Protein AF-A0A8J3L8B2-F1 (afdb_monomer_lite)

pLDDT: mean 78.25, std 12.49, range [45.56, 91.5]

Sequence (88 aa):
MATDSLDELSNAVLGPSGRLGEVIADAPRLTHSVQALESDRRALLAAVTSAPADRHTEEQLAHRLTAHRQRTADVLYQAYGVDLGGET

Organism: NCBI:txid121620

Radius of gyration: 15.15 Å; chains: 1; bounding box: 37×25×46 Å

Structure (mmCIF, N/CA/C/O backbone):
data_AF-A0A8J3L8B2-F1
#
_entry.id   AF-A0A8J3L8B2-F1
#
loop_
_atom_site.group_PDB
_atom_site.id
_atom_site.type_symbol
_atom_site.label_atom_id
_atom_site.label_alt_id
_atom_site.label_comp_id
_atom_site.label_asym_id
_atom_site.label_entity_id
_atom_site.label_seq_id
_atom_site.pdbx_PDB_ins_code
_atom_site.Cartn_x
_atom_site.Cartn_y
_atom_site.Cartn_z
_atom_site.occupancy
_atom_site.B_iso_or_equiv
_atom_site.auth_seq_id
_atom_site.auth_comp_id
_atom_site.auth_asym_id
_atom_site.auth_atom_id
_atom_site.pdbx_PDB_model_num
ATOM 1 N N . MET A 1 1 ? 23.123 -0.538 -9.167 1.00 51.81 1 MET A N 1
ATOM 2 C CA . MET A 1 1 ? 22.705 0.420 -8.122 1.00 51.81 1 MET A CA 1
ATOM 3 C C . MET A 1 1 ? 21.205 0.711 -8.198 1.00 51.81 1 MET A C 1
ATOM 5 O O . MET A 1 1 ? 20.596 0.692 -7.149 1.00 51.81 1 MET A O 1
ATOM 9 N N . ALA A 1 2 ? 20.585 0.909 -9.376 1.00 57.41 2 ALA A N 1
ATOM 10 C CA . ALA A 1 2 ? 19.125 1.124 -9.478 1.00 57.41 2 ALA A CA 1
ATOM 11 C C . ALA A 1 2 ? 18.273 -0.151 -9.273 1.00 57.41 2 ALA A C 1
ATOM 13 O O . ALA A 1 2 ? 17.285 -0.123 -8.545 1.00 57.41 2 ALA A O 1
ATOM 14 N N . THR A 1 3 ? 18.714 -1.284 -9.826 1.00 61.19 3 THR A N 1
ATOM 15 C CA . THR A 1 3 ? 18.012 -2.576 -9.726 1.00 61.19 3 THR A CA 1
ATOM 16 C C . THR A 1 3 ? 17.883 -3.104 -8.297 1.00 61.19 3 THR A C 1
ATOM 18 O O . THR A 1 3 ? 16.870 -3.704 -7.966 1.00 61.19 3 THR A O 1
ATOM 21 N N . ASP A 1 4 ? 18.873 -2.837 -7.444 1.00 68.75 4 ASP A N 1
ATOM 22 C CA . ASP A 1 4 ? 18.897 -3.262 -6.036 1.00 68.75 4 ASP A CA 1
ATOM 23 C C . ASP A 1 4 ? 17.802 -2.555 -5.211 1.00 68.75 4 ASP A C 1
ATOM 25 O O . ASP A 1 4 ? 17.071 -3.180 -4.450 1.00 68.75 4 ASP A O 1
ATOM 29 N N . SER A 1 5 ? 17.591 -1.256 -5.457 1.00 73.81 5 SER A N 1
ATOM 30 C CA . SER A 1 5 ? 16.542 -0.477 -4.788 1.00 73.81 5 SER A CA 1
ATOM 31 C C . SER A 1 5 ? 15.130 -0.826 -5.268 1.00 73.81 5 SER A C 1
ATOM 33 O O . SER A 1 5 ? 14.191 -0.800 -4.474 1.00 73.81 5 SER A O 1
ATOM 35 N N . LEU A 1 6 ? 14.950 -1.151 -6.553 1.00 75.50 6 LEU A N 1
ATOM 36 C CA . LEU A 1 6 ? 13.654 -1.610 -7.063 1.00 75.50 6 LEU A CA 1
ATOM 37 C C . LEU A 1 6 ? 13.291 -2.993 -6.506 1.00 75.50 6 LEU A C 1
ATOM 39 O O . LEU A 1 6 ? 12.121 -3.229 -6.198 1.00 75.50 6 LEU A O 1
ATOM 43 N N . ASP A 1 7 ? 14.274 -3.883 -6.370 1.00 79.19 7 ASP A N 1
ATOM 44 C CA . ASP A 1 7 ? 14.085 -5.209 -5.779 1.00 79.19 7 ASP A CA 1
ATOM 45 C C . ASP A 1 7 ? 13.698 -5.102 -4.297 1.00 79.19 7 ASP A C 1
ATOM 47 O O . ASP A 1 7 ? 12.694 -5.682 -3.881 1.00 79.19 7 ASP A O 1
ATOM 51 N N . GLU A 1 8 ? 14.382 -4.245 -3.528 1.00 80.12 8 GLU A N 1
ATOM 52 C CA . GLU A 1 8 ? 14.036 -3.968 -2.128 1.00 80.12 8 GLU A CA 1
ATOM 53 C C . GLU A 1 8 ? 12.605 -3.412 -1.986 1.00 80.12 8 GLU A C 1
ATOM 55 O O . GLU A 1 8 ? 11.818 -3.896 -1.165 1.00 80.12 8 GLU A O 1
ATOM 60 N N . LEU A 1 9 ? 12.227 -2.437 -2.824 1.00 75.12 9 LEU A N 1
ATOM 61 C CA . LEU A 1 9 ? 10.873 -1.868 -2.842 1.00 75.12 9 LEU A CA 1
ATOM 62 C C . LEU A 1 9 ? 9.817 -2.908 -3.232 1.00 75.12 9 LEU A C 1
ATOM 64 O O . LEU A 1 9 ? 8.738 -2.953 -2.634 1.00 75.12 9 LEU A O 1
ATOM 68 N N . SER A 1 10 ? 10.125 -3.747 -4.220 1.00 77.81 10 SER A N 1
ATOM 69 C CA . SER A 1 10 ? 9.243 -4.823 -4.665 1.00 77.81 10 SER A CA 1
ATOM 70 C C . SER A 1 10 ? 9.054 -5.846 -3.552 1.00 77.81 10 SER A C 1
ATOM 72 O O . SER A 1 10 ? 7.921 -6.190 -3.242 1.00 77.81 10 SER A O 1
ATOM 74 N N . ASN A 1 11 ? 10.118 -6.272 -2.873 1.00 80.56 11 ASN A N 1
ATOM 75 C CA . ASN A 1 11 ? 10.032 -7.217 -1.763 1.00 80.56 11 ASN A CA 1
ATOM 76 C C . ASN A 1 11 ? 9.241 -6.644 -0.572 1.00 80.56 11 ASN A C 1
ATOM 78 O O . ASN A 1 11 ? 8.382 -7.319 -0.007 1.00 80.56 11 ASN A O 1
ATOM 82 N N . ALA A 1 12 ? 9.446 -5.369 -0.230 1.00 76.19 12 ALA A N 1
ATOM 83 C CA . ALA A 1 12 ? 8.716 -4.713 0.855 1.00 76.19 12 ALA A CA 1
ATOM 84 C C . ALA A 1 12 ? 7.198 -4.606 0.596 1.00 76.19 12 ALA A C 1
ATOM 86 O O . ALA A 1 12 ? 6.406 -4.690 1.535 1.00 76.19 12 ALA A O 1
ATOM 87 N N . VAL A 1 13 ? 6.785 -4.418 -0.663 1.00 73.31 13 VAL A N 1
ATOM 88 C CA . VAL A 1 13 ? 5.368 -4.302 -1.062 1.00 73.31 13 VAL A CA 1
ATOM 89 C C . VAL A 1 13 ? 4.728 -5.665 -1.356 1.00 73.31 13 VAL A C 1
ATOM 91 O O . VAL A 1 13 ? 3.557 -5.891 -1.047 1.00 73.31 13 VAL A O 1
ATOM 94 N N . LEU A 1 14 ? 5.477 -6.574 -1.980 1.00 70.31 14 LEU A N 1
ATOM 95 C CA . LEU A 1 14 ? 4.991 -7.871 -2.457 1.00 70.31 14 LEU A CA 1
ATOM 96 C C . LEU A 1 14 ? 5.184 -9.000 -1.437 1.00 70.31 14 LEU A C 1
ATOM 98 O O . LEU A 1 14 ? 4.605 -10.073 -1.621 1.00 70.31 14 LEU A O 1
ATOM 102 N N . GLY A 1 15 ? 5.943 -8.755 -0.364 1.00 67.62 15 GLY A N 1
ATOM 103 C CA . GLY A 1 15 ? 6.077 -9.648 0.781 1.00 67.62 15 GLY A CA 1
ATOM 104 C C . GLY A 1 15 ? 4.727 -9.981 1.432 1.00 67.62 15 GLY A C 1
ATOM 105 O O . GLY A 1 15 ? 3.716 -9.321 1.158 1.00 67.62 15 GLY A O 1
ATOM 106 N N . PRO A 1 16 ? 4.670 -11.027 2.278 1.00 54.12 16 PRO A N 1
ATOM 107 C CA . PRO A 1 16 ? 3.420 -11.577 2.791 1.00 54.12 16 PRO A CA 1
ATOM 108 C C . PRO A 1 16 ? 2.615 -10.493 3.510 1.00 54.12 16 PRO A C 1
ATOM 110 O O . PRO A 1 16 ? 2.926 -10.080 4.627 1.00 54.12 16 PRO A O 1
ATOM 113 N N . SER A 1 17 ? 1.563 -10.023 2.841 1.00 59.00 17 SER A N 1
ATOM 114 C CA . SER A 1 17 ? 0.690 -8.934 3.275 1.00 59.00 17 SER A CA 1
ATOM 115 C C . SER A 1 17 ? -0.287 -9.427 4.350 1.00 59.00 17 SER A C 1
ATOM 117 O O . SER A 1 17 ? -1.493 -9.258 4.227 1.00 59.00 17 SER A O 1
ATOM 119 N N . GLY A 1 18 ? 0.218 -10.082 5.399 1.00 55.97 18 GLY A N 1
ATOM 120 C CA . GLY A 1 18 ? -0.609 -10.656 6.465 1.00 55.97 18 GLY A CA 1
ATOM 121 C C . GLY A 1 18 ? -1.370 -9.604 7.279 1.00 55.97 18 GLY A C 1
ATOM 122 O O . GLY A 1 18 ? -2.431 -9.893 7.811 1.00 55.97 18 GLY A O 1
ATOM 123 N N . ARG A 1 19 ? -0.886 -8.355 7.321 1.00 64.88 19 ARG A N 1
ATOM 124 C CA . ARG A 1 19 ? -1.412 -7.330 8.239 1.00 64.88 19 ARG A CA 1
ATOM 125 C C . ARG A 1 19 ? -2.673 -6.600 7.773 1.00 64.88 19 ARG A C 1
ATOM 127 O O . ARG A 1 19 ? -3.393 -6.081 8.612 1.00 64.88 19 ARG A O 1
ATOM 134 N N . LEU A 1 20 ? -2.963 -6.530 6.470 1.00 66.62 20 LEU A N 1
ATOM 135 C CA . LEU A 1 20 ? -4.136 -5.778 5.987 1.00 66.62 20 LEU A CA 1
ATOM 136 C C . LEU A 1 20 ? -5.463 -6.505 6.263 1.00 66.62 20 LEU A C 1
ATOM 138 O O . LEU A 1 20 ? -6.479 -5.852 6.485 1.00 66.62 20 LEU A O 1
ATOM 142 N N . GLY A 1 21 ? -5.450 -7.842 6.303 1.00 66.19 21 GLY A N 1
ATOM 143 C CA . GLY A 1 21 ? -6.628 -8.634 6.672 1.00 66.19 21 GLY A CA 1
ATOM 144 C C . GLY A 1 21 ? -7.040 -8.429 8.133 1.00 66.19 21 GLY A C 1
ATOM 145 O O . GLY A 1 21 ? -8.227 -8.330 8.431 1.00 66.19 21 GLY A O 1
ATOM 146 N N . GLU A 1 22 ? -6.064 -8.280 9.030 1.00 72.44 22 GLU A N 1
ATOM 147 C CA . GLU A 1 22 ? -6.296 -7.976 10.448 1.00 72.44 22 GLU A CA 1
ATOM 148 C C . GLU A 1 22 ? -6.856 -6.555 10.642 1.00 72.44 22 GLU A C 1
ATOM 150 O O . GLU A 1 22 ? -7.752 -6.351 11.457 1.00 72.44 22 GLU A O 1
ATOM 155 N N . VAL A 1 23 ? -6.422 -5.591 9.817 1.00 73.00 23 VAL A N 1
ATOM 156 C CA . VAL A 1 23 ? -6.958 -4.216 9.822 1.00 73.00 23 VAL A CA 1
ATOM 157 C C . VAL A 1 23 ? -8.457 -4.179 9.519 1.00 73.00 23 VAL A C 1
ATOM 159 O O . VAL A 1 23 ? -9.160 -3.352 10.085 1.00 73.00 23 VAL A O 1
ATOM 162 N N . ILE A 1 24 ? -8.982 -5.058 8.658 1.00 76.12 24 ILE A N 1
ATOM 163 C CA . ILE A 1 24 ? -10.428 -5.090 8.364 1.00 76.12 24 ILE A CA 1
ATOM 164 C C . ILE A 1 24 ? -11.232 -5.534 9.592 1.00 76.12 24 ILE A C 1
ATOM 166 O O . ILE A 1 24 ? -12.321 -5.008 9.824 1.00 76.12 24 ILE A O 1
ATOM 170 N N . ALA A 1 25 ? -10.709 -6.488 10.368 1.00 78.25 25 ALA A N 1
ATOM 171 C CA . ALA A 1 25 ? -11.373 -6.974 11.575 1.00 78.25 25 ALA A CA 1
ATOM 172 C C . ALA A 1 25 ? -11.453 -5.885 12.657 1.00 78.25 25 ALA A C 1
ATOM 174 O O . ALA A 1 25 ? -12.485 -5.748 13.310 1.00 78.25 25 ALA A O 1
ATOM 175 N N . ASP A 1 26 ? -10.389 -5.096 12.802 1.00 78.50 26 ASP A N 1
ATOM 176 C CA . ASP A 1 26 ? -10.276 -4.031 13.803 1.00 78.50 26 ASP A CA 1
ATOM 177 C C . ASP A 1 26 ? -10.945 -2.710 13.357 1.00 78.50 26 ASP A C 1
ATOM 179 O O . ASP A 1 26 ? -11.601 -2.002 14.122 1.00 78.50 26 ASP A O 1
ATOM 183 N N . ALA A 1 27 ? -10.858 -2.398 12.063 1.00 81.81 27 ALA A N 1
ATOM 184 C CA . ALA A 1 27 ? -11.311 -1.148 11.469 1.00 81.81 27 ALA A CA 1
ATOM 185 C C . ALA A 1 27 ? -12.181 -1.378 10.215 1.00 81.81 27 ALA A C 1
ATOM 187 O O . ALA A 1 27 ? -11.781 -1.008 9.104 1.00 81.81 27 ALA A O 1
ATOM 188 N N . PRO A 1 28 ? -13.426 -1.882 10.354 1.00 83.19 28 PRO A N 1
ATOM 189 C CA . PRO A 1 28 ? -14.290 -2.222 9.214 1.00 83.19 28 PRO A CA 1
ATOM 190 C C . PRO A 1 28 ? -14.611 -1.024 8.306 1.00 83.19 28 PRO A C 1
ATOM 192 O O . PRO A 1 28 ? -14.819 -1.184 7.102 1.00 83.19 28 PRO A O 1
ATOM 195 N N . ARG A 1 29 ? -14.571 0.200 8.845 1.00 84.69 29 ARG A N 1
ATOM 196 C CA . ARG A 1 29 ? -14.679 1.466 8.092 1.00 84.69 29 ARG A CA 1
ATOM 197 C C . ARG A 1 29 ? -13.628 1.614 6.978 1.00 84.69 29 ARG A C 1
ATOM 199 O O . ARG A 1 29 ? -13.876 2.307 5.998 1.00 84.69 29 ARG A O 1
ATOM 206 N N . LEU A 1 30 ? -12.479 0.945 7.104 1.00 86.81 30 LEU A N 1
ATOM 207 C CA . LEU A 1 30 ? -11.369 0.992 6.147 1.00 86.81 30 LEU A CA 1
ATOM 208 C C . LEU A 1 30 ? -11.447 -0.102 5.073 1.00 86.81 30 LEU A C 1
ATOM 210 O O . LEU A 1 30 ? -10.567 -0.164 4.217 1.00 86.81 30 LEU A O 1
ATOM 214 N N . THR A 1 31 ? -12.498 -0.930 5.062 1.00 86.75 31 THR A N 1
ATOM 215 C CA . THR A 1 31 ? -12.658 -2.052 4.116 1.00 86.75 31 THR A CA 1
ATOM 216 C C . THR A 1 31 ? -12.437 -1.634 2.661 1.00 86.75 31 THR A C 1
ATOM 218 O O . THR A 1 31 ? -11.684 -2.284 1.940 1.00 86.75 31 THR A O 1
ATOM 221 N N . HIS A 1 32 ? -13.039 -0.524 2.223 1.00 86.69 32 HIS A N 1
ATOM 222 C CA . HIS A 1 32 ? -12.874 -0.037 0.850 1.00 86.69 32 HIS A CA 1
ATOM 223 C C . HIS A 1 32 ? -11.430 0.386 0.543 1.00 86.69 32 HIS A C 1
ATOM 225 O O . HIS A 1 32 ? -10.914 0.067 -0.528 1.00 86.69 32 HIS A O 1
ATOM 231 N N . SER A 1 33 ? -10.759 1.050 1.486 1.00 87.81 33 SER A N 1
ATOM 232 C CA . SER A 1 33 ? -9.356 1.456 1.348 1.00 87.81 33 SER A CA 1
ATOM 233 C C . SER A 1 33 ? -8.423 0.245 1.284 1.00 87.81 33 SER A C 1
ATOM 235 O O . SER A 1 33 ? -7.520 0.207 0.449 1.00 87.81 33 SER A O 1
ATOM 237 N N . VAL A 1 34 ? -8.676 -0.781 2.104 1.00 87.50 34 VAL A N 1
ATOM 238 C CA . VAL A 1 34 ? -7.915 -2.037 2.083 1.00 87.50 34 VAL A CA 1
ATOM 239 C C . VAL A 1 34 ? -8.123 -2.788 0.763 1.00 87.50 34 VAL A C 1
ATOM 241 O O . VAL A 1 34 ? -7.148 -3.185 0.131 1.00 87.50 34 VAL A O 1
ATOM 244 N N . GLN A 1 35 ? -9.361 -2.911 0.274 1.00 88.62 35 GLN A N 1
ATOM 245 C CA . GLN A 1 35 ? -9.642 -3.548 -1.023 1.00 88.62 35 GLN A CA 1
ATOM 246 C C . GLN A 1 35 ? -8.984 -2.814 -2.204 1.00 88.62 35 GLN A C 1
ATOM 248 O O . GLN A 1 35 ? -8.508 -3.446 -3.157 1.00 88.62 35 GLN A O 1
ATOM 253 N N . ALA A 1 36 ? -8.944 -1.479 -2.151 1.00 90.06 36 ALA A N 1
ATOM 254 C CA . ALA A 1 36 ? -8.247 -0.667 -3.141 1.00 90.06 36 ALA A CA 1
ATOM 255 C C . ALA A 1 36 ? -6.733 -0.933 -3.112 1.00 90.06 36 ALA A C 1
ATOM 257 O O . ALA A 1 36 ? -6.135 -1.141 -4.169 1.00 90.06 36 ALA A O 1
ATOM 258 N N . LEU A 1 37 ? -6.129 -1.007 -1.920 1.00 88.38 37 LEU A N 1
ATOM 259 C CA . LEU A 1 37 ? -4.717 -1.364 -1.751 1.00 88.38 37 LEU A CA 1
ATOM 260 C C . LEU A 1 37 ? -4.412 -2.770 -2.275 1.00 88.38 37 LEU A C 1
ATOM 262 O O . LEU A 1 37 ? -3.445 -2.947 -3.008 1.00 88.38 37 LEU A O 1
ATOM 266 N N . GLU A 1 38 ? -5.241 -3.769 -1.982 1.00 87.75 38 GLU A N 1
ATOM 267 C CA . GLU A 1 38 ? -5.024 -5.126 -2.497 1.00 87.75 38 GLU A CA 1
ATOM 268 C C . GLU A 1 38 ? -5.124 -5.203 -4.025 1.00 87.75 38 GLU A C 1
ATOM 270 O O . GLU A 1 38 ? -4.376 -5.936 -4.679 1.00 87.75 38 GLU A O 1
ATOM 275 N N . SER A 1 39 ? -6.037 -4.437 -4.619 1.00 89.31 39 SER A N 1
ATOM 276 C CA . SER A 1 39 ? -6.172 -4.354 -6.075 1.00 89.31 39 SER A CA 1
ATOM 277 C C . SER A 1 39 ? -4.971 -3.661 -6.720 1.00 89.31 39 SER A C 1
ATOM 279 O O . SER A 1 39 ? -4.447 -4.156 -7.717 1.00 89.31 39 SER A O 1
ATOM 281 N N . ASP A 1 40 ? -4.477 -2.583 -6.112 1.00 89.56 40 ASP A N 1
ATOM 282 C CA . ASP A 1 40 ? -3.261 -1.893 -6.544 1.00 89.56 40 ASP A CA 1
ATOM 283 C C . ASP A 1 40 ? -2.017 -2.789 -6.407 1.00 89.56 40 ASP A C 1
ATOM 285 O O . ASP A 1 40 ? -1.224 -2.892 -7.343 1.00 89.56 40 ASP A O 1
ATOM 289 N N . ARG A 1 41 ? -1.901 -3.550 -5.308 1.00 87.94 41 ARG A N 1
ATOM 290 C CA . ARG A 1 41 ? -0.827 -4.536 -5.100 1.00 87.94 41 ARG A CA 1
ATOM 291 C C . ARG A 1 41 ? -0.809 -5.596 -6.199 1.00 87.94 41 ARG A C 1
ATOM 293 O O . ARG A 1 41 ? 0.256 -5.921 -6.716 1.00 87.94 41 ARG A O 1
ATOM 300 N N . ARG A 1 42 ? -1.976 -6.122 -6.595 1.00 87.88 42 ARG A N 1
ATOM 301 C CA . ARG A 1 42 ? -2.085 -7.079 -7.714 1.00 87.88 42 ARG A CA 1
ATOM 302 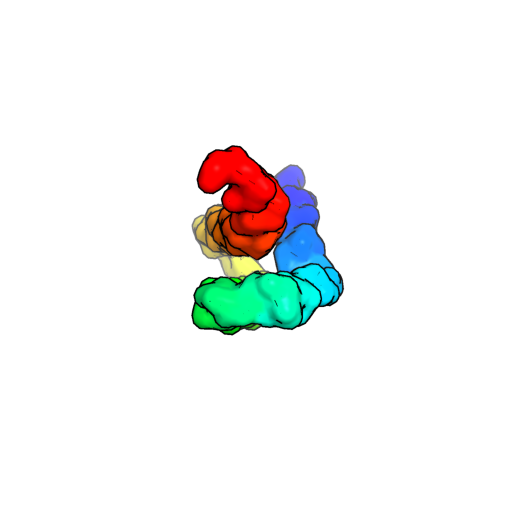C C . ARG A 1 42 ? -1.617 -6.465 -9.034 1.00 87.88 42 ARG A C 1
ATOM 304 O O . ARG A 1 42 ? -0.902 -7.122 -9.785 1.00 87.88 42 ARG A O 1
ATOM 311 N N . ALA A 1 43 ? -1.980 -5.210 -9.301 1.00 89.62 43 ALA A N 1
ATOM 312 C CA . ALA A 1 43 ? -1.540 -4.498 -10.499 1.00 89.62 43 ALA A CA 1
ATOM 313 C C . ALA A 1 43 ? -0.024 -4.229 -10.499 1.00 89.62 43 ALA A C 1
ATOM 315 O O . ALA A 1 43 ? 0.617 -4.317 -11.545 1.00 89.62 43 ALA A O 1
ATOM 316 N N . LEU A 1 44 ? 0.557 -3.922 -9.337 1.00 87.81 44 LEU A N 1
ATOM 317 C CA . LEU A 1 44 ? 2.001 -3.761 -9.160 1.00 87.81 44 LEU A CA 1
ATOM 318 C C . LEU A 1 44 ? 2.749 -5.077 -9.361 1.00 87.81 44 LEU A C 1
ATOM 320 O O . LEU A 1 44 ? 3.747 -5.092 -10.071 1.00 87.81 44 LEU A O 1
ATOM 324 N N . LEU A 1 45 ? 2.239 -6.181 -8.807 1.00 86.19 45 LEU A N 1
ATOM 325 C CA . LEU A 1 45 ? 2.823 -7.510 -8.987 1.00 86.19 45 LEU A CA 1
ATOM 326 C C . LEU A 1 45 ? 2.878 -7.877 -10.472 1.00 86.19 45 LEU A C 1
ATOM 328 O O . LEU A 1 45 ? 3.936 -8.247 -10.969 1.00 86.19 45 LEU A O 1
ATOM 332 N N . ALA A 1 46 ? 1.773 -7.683 -11.199 1.00 88.00 46 ALA A N 1
ATOM 333 C CA . ALA A 1 46 ? 1.736 -7.915 -12.640 1.00 88.00 46 ALA A CA 1
ATOM 334 C C . ALA A 1 46 ? 2.770 -7.059 -13.398 1.00 88.00 46 ALA A C 1
ATOM 336 O O . ALA A 1 46 ? 3.456 -7.575 -14.278 1.00 88.00 46 ALA A O 1
ATOM 337 N N . ALA A 1 47 ? 2.919 -5.782 -13.029 1.00 87.31 47 ALA A N 1
ATOM 338 C CA . ALA A 1 47 ? 3.875 -4.868 -13.656 1.00 87.31 47 ALA A CA 1
ATOM 339 C C . ALA A 1 47 ? 5.345 -5.229 -13.364 1.00 87.31 47 ALA A C 1
ATOM 341 O O . ALA A 1 47 ? 6.190 -5.132 -14.253 1.00 87.31 47 ALA A O 1
ATOM 342 N N . VAL A 1 48 ? 5.655 -5.682 -12.144 1.00 84.12 48 VAL A N 1
ATOM 343 C CA . VAL A 1 48 ? 6.994 -6.178 -11.779 1.00 84.12 48 VAL A CA 1
ATOM 344 C C . VAL A 1 48 ? 7.304 -7.469 -12.544 1.00 84.12 48 VAL A C 1
ATOM 346 O O . VAL A 1 48 ? 8.380 -7.596 -13.124 1.00 84.12 48 VAL A O 1
ATOM 349 N N . THR A 1 49 ? 6.355 -8.412 -12.610 1.00 83.75 49 THR A N 1
ATOM 350 C CA . THR A 1 49 ? 6.540 -9.694 -13.313 1.00 83.75 49 THR A CA 1
ATOM 351 C C . THR A 1 49 ? 6.690 -9.529 -14.825 1.00 83.75 49 THR A C 1
ATOM 353 O O . THR A 1 49 ? 7.385 -10.327 -15.448 1.00 83.75 49 THR A O 1
ATOM 356 N N . SER A 1 50 ? 6.098 -8.492 -15.430 1.00 84.19 50 SER A N 1
ATOM 357 C CA . SER A 1 50 ? 6.288 -8.215 -16.861 1.00 84.19 50 SER A CA 1
ATOM 358 C C . SER A 1 50 ? 7.700 -7.741 -17.235 1.00 84.19 50 SER A C 1
ATOM 360 O O . SER A 1 50 ? 7.977 -7.658 -18.427 1.00 84.19 50 SER A O 1
ATOM 362 N N . ALA A 1 51 ? 8.572 -7.496 -16.244 1.00 71.19 51 ALA A N 1
ATOM 363 C CA . ALA A 1 51 ? 9.903 -6.894 -16.344 1.00 71.19 51 ALA A CA 1
ATOM 364 C C . ALA A 1 51 ? 9.896 -5.493 -17.001 1.00 71.19 51 ALA A C 1
ATOM 366 O O . ALA A 1 51 ? 9.369 -5.309 -18.099 1.00 71.19 51 ALA A O 1
ATOM 367 N N . PRO A 1 52 ? 10.478 -4.460 -16.366 1.00 72.50 52 PRO A N 1
ATOM 368 C CA . PRO A 1 52 ? 10.564 -3.149 -16.998 1.00 72.50 52 PRO A CA 1
ATOM 369 C C . PRO A 1 52 ? 11.474 -3.227 -18.235 1.00 72.50 52 PRO A C 1
ATOM 371 O O . PRO A 1 52 ? 12.642 -3.591 -18.130 1.00 72.50 52 PRO A O 1
ATOM 374 N N . ALA A 1 53 ? 10.932 -2.888 -19.408 1.00 74.69 53 ALA A N 1
ATOM 375 C CA . ALA A 1 53 ? 11.674 -2.910 -20.674 1.00 74.69 53 ALA A CA 1
ATOM 376 C C . ALA A 1 53 ? 12.689 -1.758 -20.793 1.00 74.69 53 ALA A C 1
ATOM 378 O O . ALA A 1 53 ? 13.708 -1.897 -21.464 1.00 74.69 53 ALA A O 1
ATOM 379 N N . ASP A 1 54 ? 12.425 -0.640 -20.109 1.00 86.38 54 ASP A N 1
ATOM 380 C CA . ASP A 1 54 ? 13.185 0.604 -20.217 1.00 86.38 54 ASP A CA 1
ATOM 381 C C . ASP A 1 54 ? 13.260 1.335 -18.871 1.00 86.38 54 ASP A C 1
ATOM 383 O O . ASP A 1 54 ? 12.365 1.225 -18.027 1.00 86.38 54 ASP A O 1
ATOM 387 N N . ARG A 1 55 ? 14.287 2.179 -18.715 1.00 85.12 55 ARG A N 1
ATOM 388 C CA . ARG A 1 55 ? 14.548 2.969 -17.498 1.00 85.12 55 ARG A CA 1
ATOM 389 C C . ARG A 1 55 ? 13.367 3.840 -17.059 1.00 85.12 55 ARG A C 1
ATOM 391 O O . ARG A 1 55 ? 13.097 3.960 -15.871 1.00 85.12 55 ARG A O 1
ATOM 398 N N . HIS A 1 56 ? 12.634 4.425 -18.004 1.00 87.44 56 HIS A N 1
ATOM 399 C CA . HIS A 1 56 ? 11.460 5.241 -17.681 1.00 87.44 56 HIS A CA 1
ATOM 400 C C . HIS A 1 56 ? 10.341 4.401 -17.041 1.00 87.44 56 HIS A C 1
ATOM 402 O O . HIS A 1 56 ? 9.690 4.842 -16.096 1.00 87.44 56 HIS A O 1
ATOM 408 N N . THR A 1 57 ? 10.150 3.168 -17.513 1.00 86.81 57 THR A N 1
ATOM 409 C CA . THR A 1 57 ? 9.190 2.218 -16.935 1.00 86.81 57 THR A CA 1
ATOM 410 C C . THR A 1 57 ? 9.628 1.784 -15.537 1.00 86.81 57 THR A C 1
ATOM 412 O O . THR A 1 57 ? 8.798 1.684 -14.637 1.00 86.81 57 THR A O 1
ATOM 415 N N . GLU A 1 58 ? 10.933 1.586 -15.336 1.00 87.50 58 GLU A N 1
ATOM 416 C CA . GLU A 1 58 ? 11.534 1.284 -14.032 1.00 87.50 58 GLU A CA 1
ATOM 417 C C . GLU A 1 58 ? 11.284 2.409 -13.010 1.00 87.50 58 GLU A C 1
ATOM 419 O O . GLU A 1 58 ? 10.810 2.158 -11.902 1.00 87.50 58 GLU A O 1
ATOM 424 N N . GLU A 1 59 ? 11.519 3.664 -13.402 1.00 89.25 59 GLU A N 1
ATOM 425 C CA . GLU A 1 59 ? 11.299 4.845 -12.557 1.00 89.25 59 GLU A CA 1
ATOM 426 C C . GLU A 1 59 ? 9.813 5.035 -12.209 1.00 89.25 59 GLU A C 1
AT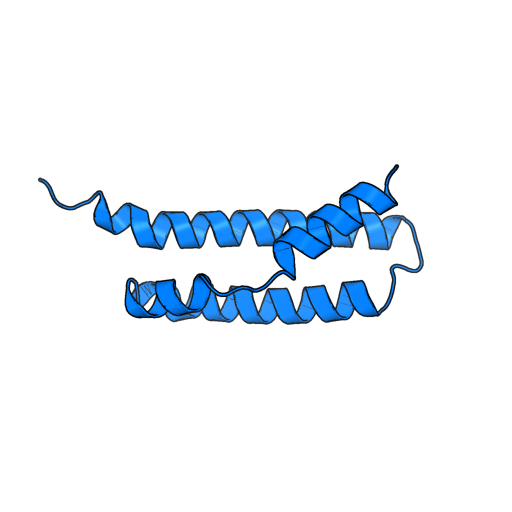OM 428 O O . GLU A 1 59 ? 9.466 5.293 -11.052 1.00 89.25 59 GLU A O 1
ATOM 433 N N . GLN A 1 60 ? 8.912 4.837 -13.178 1.00 89.62 60 GLN A N 1
ATOM 434 C CA . GLN A 1 60 ? 7.469 4.858 -12.922 1.00 89.62 60 GLN A CA 1
ATOM 435 C C . GLN A 1 60 ? 7.046 3.747 -11.956 1.00 89.62 60 GLN A C 1
ATOM 437 O O . GLN A 1 60 ? 6.222 3.979 -11.067 1.00 89.62 60 GLN A O 1
ATOM 442 N N . LEU A 1 61 ? 7.607 2.546 -12.101 1.00 89.50 61 LEU A N 1
ATOM 443 C CA . LEU A 1 61 ? 7.315 1.422 -11.219 1.00 89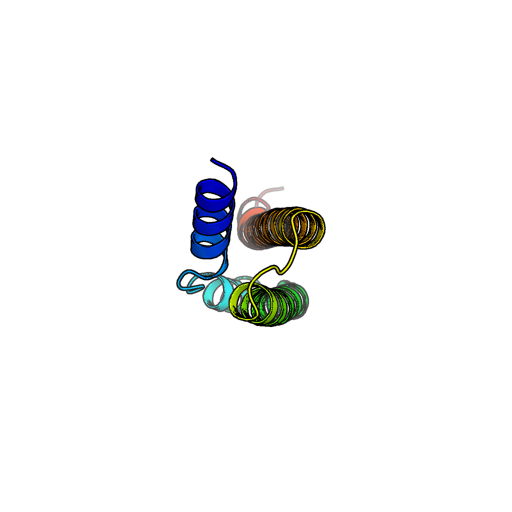.50 61 LEU A CA 1
ATOM 444 C C . LEU A 1 61 ? 7.787 1.700 -9.787 1.00 89.50 61 LEU A C 1
ATOM 446 O O . LEU A 1 61 ? 7.010 1.519 -8.849 1.00 89.50 61 LEU A O 1
ATOM 450 N N . ALA A 1 62 ? 9.000 2.231 -9.617 1.00 89.56 62 ALA A N 1
ATOM 451 C CA . ALA A 1 62 ? 9.527 2.650 -8.318 1.00 89.56 62 ALA A CA 1
ATOM 452 C C . ALA A 1 62 ? 8.654 3.733 -7.657 1.00 89.56 62 ALA A C 1
ATOM 454 O O . ALA A 1 62 ? 8.371 3.665 -6.454 1.00 89.56 62 ALA A O 1
ATOM 455 N N . HIS A 1 63 ? 8.163 4.703 -8.436 1.00 90.25 63 HIS A N 1
ATOM 456 C CA . HIS A 1 63 ? 7.250 5.729 -7.933 1.00 90.25 63 HIS A CA 1
ATOM 457 C C . HIS A 1 63 ? 5.922 5.124 -7.460 1.00 90.25 63 HIS A C 1
ATOM 459 O O . HIS A 1 63 ? 5.445 5.445 -6.369 1.00 90.25 63 HIS A O 1
ATOM 465 N N . ARG A 1 64 ? 5.343 4.198 -8.235 1.00 91.50 64 ARG A N 1
ATOM 466 C CA . ARG A 1 64 ? 4.095 3.522 -7.857 1.00 91.50 64 ARG A CA 1
ATOM 467 C C . ARG A 1 64 ? 4.263 2.639 -6.617 1.00 91.50 64 ARG A C 1
ATOM 469 O O . ARG A 1 64 ? 3.400 2.678 -5.747 1.00 91.50 64 ARG A O 1
ATOM 476 N N . LEU A 1 65 ? 5.373 1.907 -6.494 1.00 89.81 65 LEU A N 1
ATOM 477 C CA . LEU A 1 65 ? 5.704 1.123 -5.294 1.00 89.81 65 LEU A CA 1
ATOM 478 C C . LEU A 1 65 ? 5.836 2.020 -4.054 1.00 89.81 65 LEU A C 1
ATOM 480 O O . LEU A 1 65 ? 5.289 1.712 -2.994 1.00 89.81 65 LEU A O 1
ATOM 484 N N . THR A 1 66 ? 6.502 3.167 -4.196 1.00 90.56 66 THR A N 1
ATOM 485 C CA . THR A 1 66 ? 6.645 4.152 -3.114 1.00 90.56 66 THR A CA 1
ATOM 486 C C . THR A 1 66 ? 5.288 4.713 -2.685 1.00 90.56 66 THR A C 1
ATOM 488 O O . THR A 1 66 ? 4.978 4.738 -1.493 1.00 90.56 66 THR A O 1
ATOM 491 N N . ALA A 1 67 ? 4.450 5.112 -3.645 1.00 90.25 67 ALA A N 1
ATOM 492 C CA . ALA A 1 67 ? 3.105 5.612 -3.373 1.00 90.25 67 ALA A CA 1
ATOM 493 C C . ALA A 1 67 ? 2.220 4.547 -2.706 1.00 90.25 67 ALA A C 1
ATOM 495 O O . ALA A 1 67 ? 1.490 4.852 -1.763 1.00 90.25 67 ALA A O 1
ATOM 496 N N . HIS A 1 68 ? 2.318 3.289 -3.145 1.00 89.31 68 HIS A N 1
ATOM 497 C CA . HIS A 1 68 ? 1.622 2.169 -2.522 1.00 89.31 68 HIS A CA 1
ATOM 498 C C . HIS A 1 68 ? 2.022 2.011 -1.053 1.00 89.31 68 HIS A C 1
ATOM 500 O O . HIS A 1 68 ? 1.162 1.962 -0.176 1.00 89.31 68 HIS A O 1
ATOM 506 N N . ARG A 1 69 ? 3.329 2.019 -0.760 1.00 86.19 69 ARG A N 1
ATOM 507 C CA . ARG A 1 69 ? 3.837 1.937 0.614 1.00 86.19 69 ARG A CA 1
ATOM 508 C C . ARG A 1 69 ? 3.313 3.081 1.489 1.00 86.19 69 ARG A C 1
ATOM 510 O O . ARG A 1 69 ? 2.928 2.841 2.631 1.00 86.19 69 ARG A O 1
ATOM 517 N N . GLN A 1 70 ? 3.290 4.307 0.968 1.00 88.62 70 GLN A N 1
ATOM 518 C CA . GLN A 1 70 ? 2.767 5.467 1.696 1.00 88.62 70 GLN A CA 1
ATOM 519 C C . GLN A 1 70 ? 1.276 5.317 2.015 1.00 88.62 70 GLN A C 1
ATOM 521 O O . GLN A 1 70 ? 0.877 5.536 3.154 1.00 88.62 70 GLN A O 1
ATOM 526 N N . ARG A 1 71 ? 0.459 4.882 1.048 1.00 88.62 71 ARG A N 1
ATOM 527 C CA . ARG A 1 71 ? -0.976 4.643 1.274 1.00 88.62 71 ARG A CA 1
ATOM 528 C C . ARG A 1 71 ? -1.227 3.511 2.267 1.00 88.62 71 ARG A C 1
ATOM 530 O O . ARG A 1 71 ? -2.120 3.620 3.097 1.00 88.62 71 ARG A O 1
ATOM 537 N N . THR A 1 72 ? -0.428 2.448 2.225 1.00 85.88 72 THR A N 1
ATOM 538 C CA . THR A 1 72 ? -0.496 1.375 3.226 1.00 85.88 72 THR A CA 1
ATOM 539 C C . THR A 1 72 ? -0.180 1.904 4.625 1.00 85.88 72 THR A C 1
ATOM 541 O O . THR A 1 72 ? -0.883 1.566 5.574 1.00 85.88 72 THR A O 1
ATOM 544 N N . ALA A 1 73 ? 0.830 2.768 4.765 1.00 85.19 73 ALA A N 1
ATOM 545 C CA . ALA A 1 73 ? 1.142 3.409 6.041 1.00 85.19 73 ALA A CA 1
ATOM 546 C C . ALA A 1 73 ? 0.008 4.326 6.532 1.00 85.19 73 ALA A C 1
ATOM 548 O O . ALA A 1 73 ? -0.296 4.303 7.720 1.00 85.19 73 ALA A O 1
ATOM 549 N N . ASP A 1 74 ? -0.644 5.075 5.638 1.00 86.75 74 ASP A N 1
ATOM 550 C CA . ASP A 1 74 ? -1.806 5.914 5.966 1.00 86.75 74 ASP A CA 1
ATOM 551 C C . ASP A 1 74 ? -2.992 5.078 6.472 1.00 86.75 74 ASP A C 1
ATOM 553 O O . ASP A 1 74 ? -3.550 5.371 7.525 1.00 86.75 74 ASP A O 1
ATOM 557 N N . VAL A 1 75 ? -3.318 3.972 5.795 1.00 85.62 75 VAL A N 1
ATOM 558 C CA . VAL A 1 75 ? -4.389 3.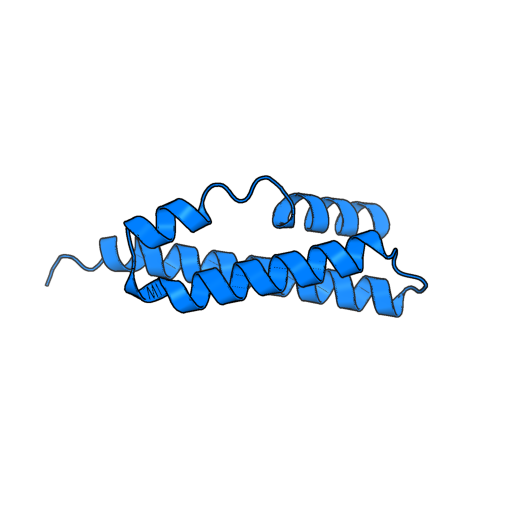060 6.232 1.00 85.62 75 VAL A CA 1
ATOM 559 C C . VAL A 1 75 ? -4.068 2.423 7.583 1.00 85.62 75 VAL A C 1
ATOM 561 O O . VAL A 1 75 ? -4.940 2.359 8.446 1.00 85.62 75 VAL A O 1
ATOM 564 N N . LEU A 1 76 ? -2.822 1.992 7.805 1.00 83.94 76 LEU A N 1
ATOM 565 C CA . LEU A 1 76 ? -2.393 1.484 9.111 1.00 83.94 76 LEU A CA 1
ATOM 566 C C . LEU A 1 76 ? -2.493 2.572 10.186 1.00 83.94 76 LEU A C 1
ATOM 568 O O . LEU A 1 76 ? -3.003 2.315 11.273 1.00 83.94 76 LEU A O 1
ATOM 572 N N . TYR A 1 77 ? -2.067 3.796 9.878 1.00 83.75 77 TYR A N 1
ATOM 573 C CA . TYR A 1 77 ? -2.203 4.927 10.788 1.00 83.75 77 TYR A CA 1
ATOM 574 C C . TYR A 1 77 ? -3.670 5.227 11.107 1.00 83.75 77 TYR A C 1
ATOM 576 O O . TYR A 1 77 ? -3.993 5.468 12.258 1.00 83.75 77 TYR A O 1
ATOM 584 N N . GLN A 1 78 ? -4.584 5.156 10.142 1.00 82.88 78 GLN A N 1
ATOM 585 C CA . GLN A 1 78 ? -6.018 5.340 10.387 1.00 82.88 78 GLN A CA 1
ATOM 586 C C . GLN A 1 78 ? -6.646 4.188 11.177 1.00 82.88 78 GLN A C 1
ATOM 588 O O . GLN A 1 78 ? -7.619 4.405 11.903 1.00 82.88 78 GLN A O 1
ATOM 593 N N . ALA A 1 79 ? -6.131 2.966 11.025 1.00 82.56 79 ALA A N 1
ATOM 594 C CA . ALA A 1 79 ? -6.595 1.807 11.776 1.00 82.56 79 ALA A CA 1
ATOM 595 C C . ALA A 1 79 ? -6.289 1.991 13.267 1.00 82.56 79 ALA A C 1
ATOM 597 O O . ALA A 1 79 ? -7.219 2.030 14.069 1.00 82.56 79 ALA A O 1
ATOM 598 N N . TYR A 1 80 ? -5.017 2.243 13.597 1.00 74.62 80 TYR A N 1
ATOM 599 C CA . TYR A 1 80 ? -4.529 2.387 14.974 1.00 74.62 80 TYR A CA 1
ATOM 600 C C . TYR A 1 80 ? -4.700 3.795 15.566 1.00 74.62 80 TYR A C 1
ATOM 602 O O . TYR A 1 80 ? -4.755 3.964 16.776 1.00 74.62 80 TYR A O 1
ATOM 610 N N . GLY A 1 81 ? -4.794 4.832 14.738 1.00 67.88 81 GLY A N 1
ATOM 611 C CA . GLY A 1 81 ? -4.943 6.222 15.179 1.00 67.88 81 GLY A CA 1
ATOM 612 C C . GLY A 1 81 ? -6.316 6.517 15.778 1.00 67.88 81 GLY A C 1
ATOM 613 O O . GLY A 1 81 ? -6.442 7.424 16.592 1.00 67.88 81 GLY A O 1
ATOM 614 N N . VAL A 1 82 ? -7.334 5.722 15.433 1.00 56.09 82 VAL A N 1
ATOM 615 C CA . VAL A 1 82 ? -8.641 5.772 16.110 1.00 56.09 82 VAL A CA 1
ATOM 616 C C . VAL A 1 82 ? -8.572 5.126 17.500 1.00 56.09 82 VAL A C 1
ATOM 618 O O . VAL A 1 82 ? -9.299 5.557 18.387 1.00 56.09 82 VAL A O 1
ATOM 621 N N . ASP A 1 83 ? -7.645 4.191 17.732 1.00 53.97 83 ASP A N 1
ATOM 622 C CA . ASP A 1 83 ? -7.408 3.584 19.052 1.00 53.97 83 ASP A CA 1
ATOM 623 C C . ASP A 1 83 ? -6.725 4.560 20.040 1.00 53.97 83 ASP A C 1
ATOM 625 O O . ASP A 1 83 ? -6.838 4.424 21.253 1.00 53.97 83 ASP A O 1
ATOM 629 N N . LEU A 1 84 ? -6.090 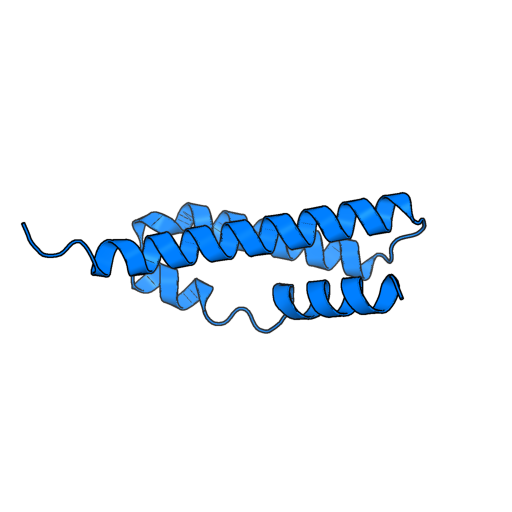5.627 19.533 1.00 49.53 84 LEU A N 1
ATOM 630 C CA . LEU A 1 84 ? -5.553 6.742 20.334 1.00 49.53 84 LEU A CA 1
ATOM 631 C C . LEU A 1 84 ? -6.585 7.856 20.610 1.00 49.53 84 LEU A C 1
ATOM 633 O O . LEU A 1 84 ? -6.268 8.829 21.290 1.00 49.53 84 LEU A O 1
ATOM 637 N N . GLY A 1 85 ? -7.807 7.739 20.078 1.00 50.03 85 GLY A N 1
ATOM 638 C CA . GLY A 1 85 ? -8.871 8.748 20.166 1.00 50.03 85 GLY A CA 1
ATOM 639 C C . GLY A 1 85 ? -9.896 8.511 21.279 1.00 50.03 85 GLY A C 1
ATOM 640 O O . GLY A 1 85 ? -11.019 8.997 21.178 1.00 50.03 85 GLY A O 1
ATOM 641 N N . GLY A 1 86 ? -9.540 7.736 22.304 1.00 48.81 86 GLY A N 1
ATOM 642 C CA . GLY A 1 86 ? -10.422 7.346 23.403 1.00 48.81 86 GLY A CA 1
ATOM 643 C C . GLY A 1 86 ? -10.265 8.151 24.696 1.00 48.81 86 GLY A C 1
ATOM 644 O O . GLY A 1 86 ? -10.363 7.542 25.748 1.00 48.81 86 GLY A O 1
ATOM 645 N N . GLU A 1 87 ? -10.010 9.463 24.667 1.00 45.56 87 GLU A N 1
ATOM 646 C CA . GLU A 1 87 ? -10.286 10.328 25.832 1.00 45.56 87 GLU A CA 1
ATOM 647 C C . GLU A 1 87 ? -10.425 11.807 25.426 1.00 45.56 87 GLU A C 1
ATOM 649 O O . GLU A 1 87 ? -9.425 12.493 25.233 1.00 45.56 87 GLU A O 1
ATOM 654 N N . THR A 1 88 ? -11.669 12.289 25.308 1.00 48.66 88 THR A N 1
ATOM 655 C CA . THR A 1 88 ? -12.134 13.584 25.853 1.00 48.66 88 THR A CA 1
ATOM 656 C C . THR A 1 88 ? -13.631 13.512 26.108 1.00 48.66 88 THR A C 1
ATOM 658 O O . THR A 1 88 ? -14.345 13.124 25.153 1.00 48.66 88 THR A O 1
#

Foldseek 3Di:
DLVVLLVVLLCVLLPDPVVLVVLCVQPVVCVVLSVVLVVLSVVLVVLVVVPDPDPVSSVVSSVSSVVSVVSVVVSVCVSCVVVVVPDD

Seco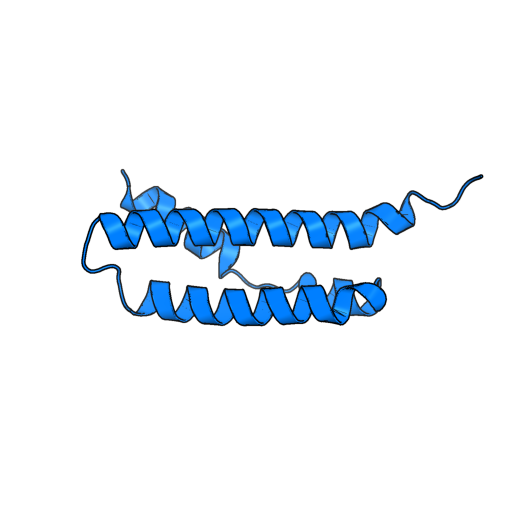ndary structure (DSSP, 8-state):
-HHHHHHHHHHHHHS--HHHHHHHHH-GGGHHHHHHHHHHHHHHHHHHHT--SSHHHHHHHHHHHHHHHHHHHHHHHHHHHTTT----